Protein AF-A0A077KKF7-F1 (afdb_monomer_lite)

Foldseek 3Di:
DDPVVLQVLQQVLCVVVVANGNVRVVVCVVVVVDDPVRSVVSVVVSVVSVLVVLVVQLVVVVVVLVVVVVPPVDDDDDVVSVVVNCCSCPPPSSDDD

Secondary structure (DSSP, 8-state):
--HHHHHHHHHHHHHHTT-SSHHHHHHHHHTTSS-HHHHHHHHHHHHHHHHHHHHHHHHHHHHHHHHHTTSTTSPP--HHHHHHHHHHHS-GGGS--

Structure (mmCIF, N/CA/C/O backbone):
data_AF-A0A077KKF7-F1
#
_entry.id   AF-A0A077KKF7-F1
#
loop_
_atom_site.group_PDB
_atom_site.id
_atom_site.type_symbol
_atom_site.label_atom_id
_atom_site.label_alt_id
_atom_site.label_comp_id
_atom_site.label_asym_id
_atom_site.label_entity_id
_atom_site.label_seq_id
_atom_site.pdbx_PDB_ins_code
_atom_site.Cartn_x
_atom_site.Cartn_y
_atom_site.Cartn_z
_atom_site.occupancy
_atom_site.B_iso_or_equiv
_atom_site.auth_seq_id
_atom_site.auth_comp_id
_atom_site.auth_asym_id
_atom_site.auth_atom_id
_atom_site.pdbx_PDB_model_num
ATOM 1 N N . MET A 1 1 ? 7.426 -7.201 -7.257 1.00 82.69 1 MET A N 1
ATOM 2 C CA . MET A 1 1 ? 7.333 -7.011 -5.803 1.00 82.69 1 MET A CA 1
ATOM 3 C C . MET A 1 1 ? 6.610 -8.198 -5.196 1.00 82.69 1 MET A C 1
ATOM 5 O O . MET A 1 1 ? 5.526 -8.541 -5.661 1.00 82.69 1 MET A O 1
ATOM 9 N N . SER A 1 2 ? 7.208 -8.833 -4.188 1.00 88.69 2 SER A N 1
ATOM 10 C CA . SER A 1 2 ? 6.601 -9.988 -3.512 1.00 88.69 2 SER A CA 1
ATOM 11 C C . SER A 1 2 ? 5.500 -9.565 -2.529 1.00 88.69 2 SER A C 1
ATOM 13 O O . SER A 1 2 ? 5.492 -8.428 -2.058 1.00 88.69 2 SER A O 1
ATOM 15 N N . HIS A 1 3 ? 4.594 -10.482 -2.168 1.00 89.38 3 HIS A N 1
ATOM 16 C CA . HIS A 1 3 ? 3.578 -10.220 -1.136 1.00 89.38 3 HIS A CA 1
ATOM 17 C C . HIS A 1 3 ? 4.187 -9.861 0.225 1.00 89.38 3 HIS A C 1
ATOM 19 O O . HIS A 1 3 ? 3.662 -8.993 0.910 1.00 89.38 3 HIS A O 1
ATOM 25 N N . GLN A 1 4 ? 5.318 -10.468 0.594 1.00 94.12 4 GLN A N 1
ATOM 26 C CA . GLN A 1 4 ? 6.022 -10.153 1.842 1.00 94.12 4 GLN A CA 1
ATOM 27 C C . GLN A 1 4 ? 6.533 -8.708 1.859 1.00 94.12 4 GLN A C 1
ATOM 29 O O . GLN A 1 4 ? 6.512 -8.042 2.888 1.00 94.12 4 GLN A O 1
ATOM 34 N N . GLU A 1 5 ? 6.973 -8.207 0.708 1.00 93.75 5 GLU A N 1
ATOM 35 C CA . GLU A 1 5 ? 7.443 -6.830 0.576 1.00 93.75 5 GLU A CA 1
ATOM 36 C C . GLU A 1 5 ? 6.292 -5.827 0.661 1.00 93.75 5 GLU A C 1
ATOM 38 O O . GLU A 1 5 ? 6.432 -4.800 1.321 1.00 93.75 5 GLU A O 1
ATOM 43 N N . LYS A 1 6 ? 5.142 -6.164 0.059 1.00 93.94 6 LYS A N 1
ATOM 44 C CA . LYS A 1 6 ? 3.897 -5.395 0.192 1.00 93.94 6 LYS A CA 1
ATOM 45 C C . LYS A 1 6 ? 3.440 -5.338 1.653 1.00 93.94 6 LYS A C 1
ATOM 47 O O . LYS A 1 6 ? 3.177 -4.251 2.153 1.00 93.94 6 LYS A O 1
ATOM 52 N N . GLN A 1 7 ? 3.435 -6.481 2.347 1.00 96.25 7 GLN A N 1
ATOM 53 C CA . GLN A 1 7 ? 3.103 -6.551 3.773 1.00 96.25 7 GLN A CA 1
ATOM 54 C C . GLN A 1 7 ? 4.038 -5.672 4.605 1.00 96.25 7 GLN A C 1
ATOM 56 O O . GLN A 1 7 ? 3.574 -4.896 5.426 1.00 96.25 7 GLN A O 1
ATOM 61 N N . ARG A 1 8 ? 5.351 -5.715 4.341 1.00 97.69 8 ARG A N 1
ATOM 62 C CA . ARG A 1 8 ? 6.311 -4.852 5.039 1.00 97.69 8 ARG A CA 1
ATOM 63 C C . ARG A 1 8 ? 6.005 -3.365 4.830 1.00 97.69 8 ARG A C 1
ATOM 65 O O . ARG A 1 8 ? 6.123 -2.601 5.777 1.00 97.69 8 ARG A O 1
ATOM 72 N N . ILE A 1 9 ? 5.635 -2.943 3.617 1.00 97.62 9 ILE A N 1
ATOM 73 C CA . ILE A 1 9 ? 5.245 -1.545 3.351 1.00 97.62 9 ILE A CA 1
ATOM 74 C C . ILE A 1 9 ? 4.003 -1.174 4.170 1.00 97.62 9 ILE A C 1
ATOM 76 O O . ILE A 1 9 ? 3.984 -0.118 4.794 1.00 97.62 9 ILE A O 1
ATO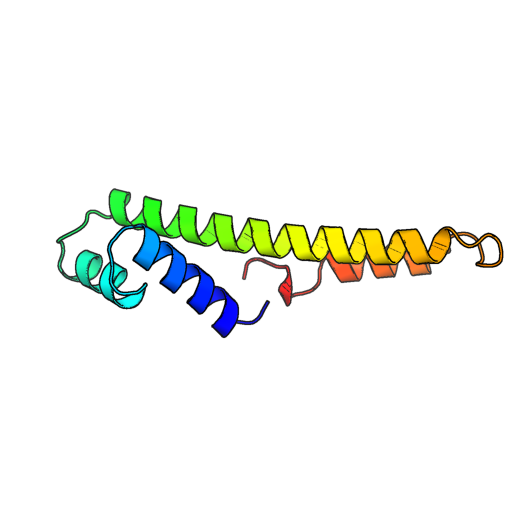M 80 N N . PHE A 1 10 ? 3.009 -2.061 4.217 1.00 97.88 10 PHE A N 1
ATOM 81 C CA . PHE A 1 10 ? 1.802 -1.883 5.023 1.00 97.88 10 PHE A CA 1
ATOM 82 C C . PHE A 1 10 ? 2.118 -1.785 6.523 1.00 97.88 10 PHE A C 1
ATOM 84 O O . PHE A 1 10 ? 1.649 -0.862 7.188 1.00 97.88 10 PHE A O 1
ATOM 91 N N . ASP A 1 11 ? 2.961 -2.676 7.048 1.00 98.25 11 ASP A N 1
ATOM 92 C CA . ASP A 1 11 ? 3.357 -2.686 8.458 1.00 98.25 11 ASP A CA 1
ATOM 93 C C . ASP A 1 11 ? 4.140 -1.426 8.844 1.00 98.25 11 ASP A C 1
ATOM 95 O O . ASP A 1 11 ? 3.883 -0.829 9.887 1.00 98.25 11 ASP A O 1
ATOM 99 N N . GLU A 1 12 ? 5.094 -0.997 8.012 1.00 98.31 12 GLU A N 1
ATOM 100 C CA . GLU A 1 12 ? 5.865 0.226 8.258 1.00 98.31 12 GLU A CA 1
ATOM 101 C C . GLU A 1 12 ? 4.994 1.481 8.145 1.00 98.31 12 GLU A C 1
ATOM 103 O O . GLU A 1 12 ? 5.133 2.406 8.950 1.00 98.31 12 GLU A O 1
ATOM 108 N N . TYR A 1 13 ? 4.045 1.501 7.206 1.00 98.31 13 TYR A N 1
ATOM 109 C CA . TYR A 1 13 ? 3.063 2.573 7.127 1.00 98.31 13 TYR A CA 1
ATOM 110 C C . TYR A 1 13 ? 2.202 2.624 8.394 1.00 98.31 13 TYR A C 1
ATOM 112 O O . TYR A 1 13 ? 2.120 3.679 9.020 1.00 98.31 13 TYR A O 1
ATOM 120 N N . ALA A 1 14 ? 1.642 1.500 8.842 1.00 97.94 14 ALA A N 1
ATOM 121 C CA . ALA A 1 14 ? 0.845 1.442 10.066 1.00 97.94 14 ALA A CA 1
ATOM 122 C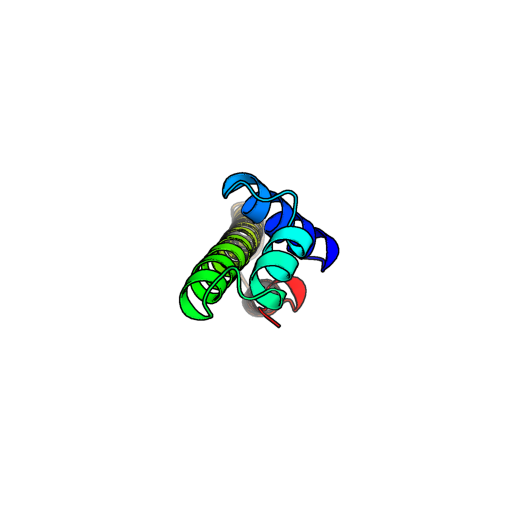 C . ALA A 1 14 ? 1.642 1.925 11.295 1.00 97.94 14 ALA A C 1
ATOM 124 O O . ALA A 1 14 ? 1.159 2.762 12.060 1.00 97.94 14 ALA A O 1
ATOM 125 N N . LYS A 1 15 ? 2.910 1.512 11.429 1.00 98.25 15 LYS A N 1
ATOM 126 C CA . LYS A 1 15 ? 3.816 2.024 12.474 1.00 98.25 15 LYS A CA 1
ATOM 127 C C . LYS A 1 15 ? 4.000 3.534 12.418 1.00 98.25 15 LYS A C 1
ATOM 129 O O . LYS A 1 15 ? 3.991 4.189 13.458 1.00 98.25 15 LYS A O 1
ATOM 134 N N . SER A 1 16 ? 4.135 4.099 11.218 1.00 98.00 16 SER A N 1
ATOM 135 C CA . SER A 1 16 ? 4.260 5.552 11.033 1.00 98.00 16 SER A CA 1
ATOM 136 C C . SER A 1 16 ? 3.020 6.326 11.495 1.00 98.00 16 SER A C 1
ATOM 138 O O . SER A 1 16 ? 3.134 7.493 11.862 1.00 98.00 16 SER A O 1
ATOM 140 N N . GLN A 1 17 ? 1.857 5.668 11.516 1.00 97.31 17 GLN A N 1
ATOM 141 C CA . GLN A 1 17 ? 0.585 6.226 11.979 1.00 97.31 17 GLN A CA 1
ATOM 142 C C . GLN A 1 17 ? 0.306 5.934 13.467 1.00 97.31 17 GLN A C 1
ATOM 144 O O . GLN A 1 17 ? -0.736 6.324 13.985 1.00 97.31 17 GLN A O 1
ATOM 149 N N . GLY A 1 18 ? 1.238 5.286 14.177 1.00 96.44 18 GLY A N 1
ATOM 150 C CA . GLY A 1 18 ? 1.126 5.009 15.613 1.00 96.44 18 GLY A CA 1
ATOM 151 C C . GLY A 1 18 ? 0.525 3.648 15.973 1.00 96.44 18 GLY A C 1
ATOM 152 O O . GLY A 1 18 ? 0.328 3.381 17.158 1.00 96.44 18 GLY A O 1
ATOM 153 N N . PHE A 1 19 ? 0.267 2.783 14.991 1.00 97.12 19 PHE A N 1
ATOM 154 C CA . PHE A 1 19 ? -0.140 1.394 15.220 1.00 97.12 19 PHE A CA 1
ATOM 155 C C . PHE A 1 19 ? 1.082 0.494 15.429 1.00 97.12 19 PHE A C 1
ATOM 157 O O . PHE A 1 19 ? 2.219 0.870 15.141 1.00 97.12 19 PHE A O 1
ATOM 164 N N . LYS A 1 20 ? 0.874 -0.724 15.926 1.00 97.62 20 LYS A N 1
ATOM 165 C CA . LYS A 1 20 ? 1.969 -1.700 16.053 1.00 97.62 20 LYS A CA 1
ATOM 166 C C . LYS A 1 20 ? 2.431 -2.244 14.691 1.00 97.62 20 LYS A C 1
ATOM 168 O O . LYS A 1 20 ? 3.632 -2.400 14.461 1.00 97.62 20 LYS A O 1
ATOM 173 N N . ASP A 1 21 ? 1.473 -2.571 13.834 1.00 98.25 21 ASP A N 1
ATOM 174 C CA . ASP A 1 21 ? 1.611 -3.156 12.498 1.00 98.25 21 ASP A CA 1
ATOM 175 C C . ASP A 1 21 ? 0.255 -3.048 11.769 1.00 98.25 21 ASP A C 1
ATOM 177 O O . ASP A 1 21 ? -0.692 -2.450 12.293 1.00 98.25 21 ASP A O 1
ATOM 181 N N . TRP A 1 22 ? 0.159 -3.569 10.542 1.00 98.00 22 TRP A N 1
ATOM 182 C CA . TRP A 1 22 ? -1.087 -3.491 9.780 1.00 98.00 22 TRP A CA 1
ATOM 183 C C . TRP A 1 22 ? -2.223 -4.308 10.415 1.00 98.00 22 TRP A C 1
ATOM 185 O O . TRP A 1 22 ? -3.380 -3.886 10.379 1.00 98.00 22 TRP A O 1
ATOM 195 N N . ASP A 1 23 ? -1.900 -5.440 11.042 1.00 97.44 23 ASP A N 1
ATOM 196 C CA . ASP A 1 23 ? -2.881 -6.291 11.720 1.00 97.44 23 ASP A CA 1
ATOM 197 C C . ASP A 1 23 ? -3.507 -5.568 12.928 1.00 97.44 23 ASP A C 1
ATOM 199 O O . ASP A 1 23 ? -4.712 -5.675 13.158 1.00 97.44 23 ASP A O 1
ATOM 203 N N . ASP A 1 24 ? -2.723 -4.783 13.676 1.00 97.06 24 ASP A N 1
ATOM 204 C CA . ASP A 1 24 ? -3.218 -3.919 14.759 1.00 97.06 24 ASP A CA 1
ATOM 205 C C . ASP A 1 24 ? -4.173 -2.830 14.243 1.00 97.06 24 ASP A C 1
ATOM 207 O O . ASP A 1 24 ? -5.240 -2.605 14.819 1.00 97.06 24 ASP A O 1
ATOM 211 N N . LEU A 1 25 ? -3.846 -2.209 13.106 1.00 96.94 25 LEU A N 1
ATOM 212 C CA . LEU A 1 25 ? -4.727 -1.247 12.439 1.00 96.94 25 LEU A CA 1
ATOM 213 C C . LEU A 1 25 ? -6.055 -1.908 12.025 1.00 96.94 25 LEU A C 1
ATOM 215 O O . LEU A 1 25 ? -7.133 -1.390 12.330 1.00 96.94 25 LEU A O 1
ATOM 219 N N . GLN A 1 26 ? -5.999 -3.087 11.397 1.00 96.69 26 GLN A N 1
ATOM 220 C CA . GLN A 1 26 ? -7.190 -3.865 11.032 1.00 96.69 26 GLN A CA 1
ATOM 221 C C . GLN A 1 26 ? -8.008 -4.287 12.255 1.00 96.69 26 GLN A C 1
ATOM 223 O O . GLN A 1 26 ? -9.238 -4.289 12.206 1.00 96.69 26 GLN A O 1
ATOM 228 N N . PHE A 1 27 ? -7.353 -4.628 13.364 1.00 96.56 27 PHE A N 1
ATOM 229 C CA . PHE A 1 27 ? -8.032 -4.970 14.608 1.00 96.56 27 PHE A CA 1
ATOM 230 C C . PHE A 1 27 ? -8.835 -3.785 15.161 1.00 96.56 27 PHE A C 1
ATOM 232 O O . PHE A 1 27 ? -9.986 -3.969 15.569 1.00 96.56 27 PHE A O 1
ATOM 239 N N . GLN A 1 28 ? -8.285 -2.567 15.132 1.00 94.62 28 GLN A N 1
ATOM 240 C CA . GLN A 1 28 ? -9.018 -1.363 15.547 1.00 94.62 28 GLN A CA 1
ATOM 241 C C . GLN A 1 28 ? -10.247 -1.102 14.667 1.00 94.62 28 GLN A C 1
ATOM 243 O O . GLN A 1 28 ? -11.321 -0.791 15.182 1.00 94.62 28 GLN A O 1
ATOM 248 N N . TYR A 1 29 ? -10.129 -1.323 13.357 1.00 95.06 29 TYR A N 1
ATOM 249 C CA . TYR A 1 29 ? -11.267 -1.268 12.443 1.00 95.06 29 TYR A CA 1
ATOM 250 C C . TYR A 1 29 ? -12.340 -2.321 12.769 1.00 95.06 29 TYR A C 1
ATOM 252 O O . TYR A 1 29 ? -13.499 -1.985 13.012 1.00 95.06 29 TYR A O 1
ATOM 260 N N . CYS A 1 30 ? -11.955 -3.595 12.887 1.00 94.69 30 CYS A N 1
ATOM 261 C CA . CYS A 1 30 ? -12.876 -4.696 13.191 1.00 94.69 30 CYS A CA 1
ATOM 262 C C . CYS A 1 30 ? -13.579 -4.558 14.551 1.00 94.69 30 CYS A C 1
ATOM 264 O O . CYS A 1 30 ? -14.662 -5.108 14.751 1.00 94.69 30 CYS A O 1
ATOM 266 N N . THR A 1 31 ? -12.970 -3.838 15.495 1.00 95.31 31 THR A N 1
ATOM 267 C CA . THR A 1 31 ? -13.542 -3.559 16.820 1.00 95.31 31 THR A CA 1
ATOM 268 C C . THR A 1 31 ? -14.364 -2.268 16.871 1.00 95.31 31 THR A C 1
ATOM 270 O O . THR A 1 31 ? -14.789 -1.867 17.953 1.00 95.31 31 THR A O 1
ATOM 273 N N . LEU A 1 32 ? -14.646 -1.655 15.711 1.00 87.88 32 LEU A N 1
ATOM 274 C CA . LEU A 1 32 ? -15.418 -0.414 15.557 1.00 87.88 32 LEU A CA 1
ATOM 275 C C . LEU A 1 32 ? -14.800 0.786 16.297 1.00 87.88 32 LEU A C 1
ATOM 277 O O . LEU A 1 32 ? -15.504 1.729 16.657 1.00 87.88 32 LEU A O 1
ATOM 281 N N . LEU A 1 33 ? -13.482 0.756 16.519 1.00 90.25 33 LEU A N 1
ATOM 282 C CA . LEU A 1 33 ? -12.712 1.892 17.041 1.00 90.25 33 LEU A CA 1
ATOM 283 C C . LEU A 1 33 ? -12.307 2.874 15.932 1.00 90.25 33 LEU A C 1
ATOM 285 O O . LEU A 1 33 ? -11.742 3.924 16.222 1.00 90.25 33 LEU A O 1
ATOM 289 N N . MET A 1 34 ? -12.592 2.521 14.680 1.00 94.19 34 MET A N 1
ATOM 290 C CA . MET A 1 34 ? -12.293 3.286 13.480 1.00 94.19 34 MET A CA 1
ATOM 291 C C . MET A 1 34 ? -13.476 3.168 12.518 1.00 94.19 34 MET A C 1
ATOM 293 O O . MET A 1 34 ? -14.070 2.097 12.378 1.00 94.19 34 MET A O 1
ATOM 297 N N . THR A 1 35 ? -13.828 4.270 11.869 1.00 95.94 35 THR A N 1
ATOM 298 C CA . THR A 1 35 ? -14.857 4.298 10.824 1.00 95.94 35 THR A CA 1
ATOM 299 C C . THR A 1 35 ? -14.340 3.715 9.507 1.00 95.94 35 THR A C 1
ATOM 301 O O . THR A 1 35 ? -13.132 3.645 9.277 1.00 95.94 35 THR A O 1
ATOM 304 N N . ASP A 1 36 ? -15.254 3.337 8.607 1.00 96.56 36 ASP A N 1
ATOM 305 C CA . ASP A 1 36 ? -14.891 2.901 7.250 1.00 96.56 36 ASP A CA 1
ATOM 306 C C . ASP A 1 36 ? -14.060 3.968 6.519 1.00 96.56 36 ASP A C 1
ATOM 308 O O . ASP A 1 36 ? -13.077 3.643 5.857 1.00 96.56 36 ASP A O 1
ATOM 312 N N . ASP A 1 37 ? -14.420 5.247 6.666 1.00 97.31 37 ASP A N 1
ATOM 313 C CA . ASP A 1 37 ? -13.715 6.358 6.020 1.00 97.31 37 ASP A CA 1
ATOM 314 C C . ASP A 1 37 ? -12.277 6.493 6.536 1.00 97.31 37 ASP A C 1
ATOM 316 O O . ASP A 1 37 ? -11.345 6.626 5.742 1.00 97.31 37 ASP A O 1
ATOM 320 N N . GLU A 1 38 ? -12.071 6.400 7.851 1.00 95.69 38 GLU A N 1
ATOM 321 C CA . GLU A 1 38 ? -10.732 6.426 8.451 1.00 95.69 38 GLU A CA 1
ATOM 322 C C . GLU A 1 38 ? -9.889 5.226 8.006 1.00 95.69 38 GLU A C 1
ATOM 324 O O . GLU A 1 38 ? -8.729 5.397 7.627 1.00 95.69 38 GLU A O 1
ATOM 329 N N . PHE A 1 39 ? -10.468 4.023 7.977 1.00 97.00 39 PHE A N 1
ATOM 330 C CA . PHE A 1 39 ? -9.765 2.829 7.510 1.00 97.00 39 PHE A CA 1
ATOM 331 C C . PHE A 1 39 ? -9.374 2.936 6.031 1.00 97.00 39 PHE A C 1
ATOM 333 O O . PHE A 1 39 ? -8.239 2.631 5.656 1.00 97.00 39 PHE A O 1
ATOM 340 N N . ASN A 1 40 ? -10.288 3.427 5.191 1.00 97.31 40 ASN A N 1
ATOM 341 C CA . ASN A 1 40 ? -10.040 3.625 3.767 1.00 97.31 40 ASN A CA 1
ATOM 342 C C . ASN A 1 40 ? -8.905 4.624 3.513 1.00 97.31 40 ASN A C 1
ATOM 344 O O . ASN A 1 40 ? -8.104 4.397 2.607 1.00 97.31 40 ASN A O 1
ATOM 348 N N . LEU A 1 41 ? -8.778 5.683 4.322 1.00 97.69 41 LEU A N 1
ATOM 349 C CA . LEU A 1 41 ? -7.656 6.623 4.213 1.00 97.69 41 LEU A CA 1
ATOM 350 C C . LEU A 1 41 ? -6.308 5.927 4.431 1.00 97.69 41 LEU A C 1
ATOM 352 O O . LEU A 1 41 ? -5.394 6.108 3.624 1.00 97.69 41 LEU A O 1
ATOM 356 N N . TYR A 1 42 ? -6.193 5.095 5.469 1.00 97.38 42 TYR A N 1
ATOM 357 C CA . TYR A 1 42 ? -4.968 4.337 5.727 1.00 97.38 42 TYR A CA 1
ATOM 358 C C . TYR A 1 42 ? -4.674 3.322 4.620 1.00 97.38 42 TYR A C 1
ATOM 360 O O . TYR A 1 42 ? -3.537 3.198 4.168 1.00 97.38 42 TYR A O 1
ATOM 368 N N . MET A 1 43 ? -5.702 2.616 4.151 1.00 97.25 43 MET A N 1
ATOM 369 C CA . MET A 1 43 ? -5.576 1.634 3.076 1.00 97.25 43 MET A CA 1
ATOM 370 C C . MET A 1 43 ? -5.120 2.268 1.762 1.00 97.25 43 MET A C 1
ATOM 372 O O . MET A 1 43 ? -4.214 1.739 1.120 1.00 97.25 43 MET A O 1
ATOM 376 N N . PHE A 1 44 ? -5.698 3.402 1.364 1.00 96.75 44 PHE A N 1
ATOM 377 C CA . PHE A 1 44 ? -5.296 4.079 0.133 1.00 96.75 44 PHE A CA 1
ATOM 378 C C . PHE A 1 44 ? -3.878 4.635 0.227 1.00 96.75 44 PHE A C 1
ATOM 380 O O . PHE A 1 44 ? -3.084 4.387 -0.673 1.00 96.75 44 PHE A O 1
ATOM 387 N N . ALA A 1 45 ? -3.512 5.263 1.344 1.00 96.75 45 ALA A N 1
ATOM 388 C CA . ALA A 1 45 ? -2.152 5.753 1.544 1.00 96.75 45 ALA A CA 1
ATOM 389 C C . ALA A 1 45 ? -1.103 4.622 1.534 1.00 96.75 45 ALA A C 1
ATOM 391 O O . ALA A 1 45 ? -0.045 4.763 0.922 1.00 96.75 45 ALA A O 1
ATOM 392 N N . ALA A 1 46 ? -1.394 3.470 2.148 1.00 96.69 46 ALA A N 1
ATOM 393 C CA . ALA A 1 46 ? -0.509 2.305 2.085 1.00 96.69 46 ALA A CA 1
ATOM 394 C C . ALA A 1 46 ? -0.384 1.747 0.651 1.00 96.69 46 ALA A C 1
ATOM 396 O O . ALA A 1 46 ? 0.706 1.363 0.216 1.00 96.69 46 ALA A O 1
ATOM 397 N N . CYS A 1 47 ? -1.484 1.732 -0.108 1.00 95.50 47 CYS A N 1
ATOM 398 C CA . CYS A 1 47 ? -1.487 1.356 -1.522 1.00 95.50 47 CYS A CA 1
ATOM 399 C C . CYS A 1 47 ? -0.682 2.331 -2.391 1.00 95.50 47 CYS A C 1
ATOM 401 O O . CYS A 1 47 ? 0.029 1.880 -3.290 1.00 95.50 47 CYS A O 1
ATOM 403 N N . ASP A 1 48 ? -0.756 3.634 -2.130 1.00 94.88 48 ASP A N 1
ATOM 404 C CA . ASP A 1 48 ? 0.016 4.644 -2.858 1.00 94.88 48 ASP A CA 1
ATOM 405 C C . ASP A 1 48 ? 1.522 4.432 -2.657 1.00 94.88 48 ASP A C 1
ATOM 407 O O . ASP A 1 48 ? 2.276 4.444 -3.626 1.00 94.88 48 ASP A O 1
ATOM 411 N N . LEU A 1 49 ? 1.961 4.085 -1.442 1.00 95.69 49 LEU A N 1
ATOM 412 C CA . LEU A 1 49 ? 3.364 3.737 -1.178 1.00 95.69 49 LEU A CA 1
ATOM 413 C C . LEU A 1 49 ? 3.832 2.499 -1.959 1.00 95.69 49 LEU A C 1
ATOM 415 O O . LEU A 1 49 ? 4.958 2.461 -2.460 1.00 95.69 49 LEU A O 1
ATOM 419 N N . ILE A 1 50 ? 2.975 1.481 -2.100 1.00 93.25 50 ILE A N 1
ATOM 420 C CA . ILE A 1 50 ? 3.275 0.328 -2.964 1.00 93.25 50 ILE A CA 1
ATOM 421 C C . ILE A 1 50 ? 3.430 0.784 -4.416 1.00 93.25 50 ILE A C 1
ATOM 423 O O . ILE A 1 50 ? 4.364 0.348 -5.094 1.00 93.25 50 ILE A O 1
ATOM 427 N N . GLN A 1 51 ? 2.530 1.644 -4.893 1.00 88.56 51 GLN A N 1
ATOM 428 C CA . GLN A 1 51 ? 2.567 2.145 -6.263 1.00 88.56 51 GLN A CA 1
ATOM 429 C C . GLN A 1 51 ? 3.832 2.962 -6.526 1.00 88.56 51 GLN A C 1
ATOM 431 O O . GLN A 1 51 ? 4.497 2.727 -7.533 1.00 88.56 51 GLN A O 1
ATOM 436 N N . GLU A 1 52 ? 4.210 3.861 -5.620 1.00 91.00 52 GLU A N 1
ATOM 437 C CA . GLU A 1 52 ? 5.438 4.652 -5.727 1.00 91.00 52 GLU A CA 1
ATOM 438 C C . GLU A 1 52 ? 6.680 3.760 -5.834 1.00 91.00 52 GLU A C 1
ATOM 440 O O . GLU A 1 52 ? 7.500 3.932 -6.739 1.00 91.00 52 GLU A O 1
ATOM 445 N N . GLU A 1 53 ? 6.795 2.751 -4.970 1.00 91.69 53 GLU A N 1
ATOM 446 C CA . GLU A 1 53 ? 7.925 1.821 -4.984 1.00 91.69 53 GLU A CA 1
ATOM 447 C C . GLU A 1 53 ? 7.935 0.948 -6.254 1.00 91.69 53 GLU A C 1
ATOM 449 O O . GLU A 1 53 ? 8.996 0.682 -6.827 1.00 91.69 53 GLU A O 1
ATOM 454 N N . GLN A 1 54 ? 6.767 0.527 -6.753 1.00 88.31 54 GLN A N 1
ATOM 455 C CA . GLN A 1 54 ? 6.669 -0.169 -8.041 1.00 88.31 54 GLN A CA 1
ATOM 456 C C . GLN A 1 54 ? 7.113 0.730 -9.203 1.00 88.31 54 GLN A C 1
ATOM 458 O O . GLN A 1 54 ? 7.919 0.299 -10.032 1.00 88.31 54 GLN A O 1
ATOM 463 N N . GLN A 1 55 ? 6.638 1.977 -9.254 1.00 85.62 55 GLN A N 1
ATOM 464 C CA . GLN A 1 55 ? 6.998 2.928 -10.308 1.00 85.62 55 GLN A CA 1
ATOM 465 C C . GLN A 1 55 ? 8.484 3.271 -10.284 1.00 85.62 55 GLN A C 1
ATOM 467 O O . GLN A 1 55 ? 9.118 3.328 -11.338 1.00 85.62 55 GLN A O 1
ATOM 472 N N . LYS A 1 56 ? 9.077 3.402 -9.095 1.00 89.38 56 LYS A N 1
ATOM 473 C CA . LYS A 1 56 ? 10.519 3.587 -8.941 1.00 89.38 56 LYS A CA 1
ATOM 474 C C . LYS A 1 56 ? 11.310 2.438 -9.574 1.00 89.38 56 LYS A C 1
ATOM 476 O O . LYS A 1 56 ? 12.208 2.689 -10.371 1.00 89.38 56 LYS A O 1
ATOM 481 N N . ARG A 1 57 ? 10.932 1.181 -9.312 1.00 88.19 57 ARG A N 1
ATOM 482 C CA . ARG A 1 57 ? 11.597 0.001 -9.907 1.00 88.19 57 ARG A CA 1
ATOM 483 C C . ARG A 1 57 ? 11.429 -0.072 -11.422 1.00 88.19 57 ARG A C 1
ATOM 485 O O . ARG A 1 57 ? 12.331 -0.541 -12.115 1.00 88.19 57 ARG A O 1
ATOM 492 N N . ILE A 1 58 ? 10.276 0.345 -11.947 1.00 84.50 58 ILE A N 1
ATOM 493 C CA . ILE A 1 58 ? 10.062 0.450 -13.396 1.00 84.50 58 ILE A CA 1
ATOM 494 C C . ILE A 1 58 ? 11.009 1.503 -13.977 1.00 84.50 58 ILE A C 1
ATOM 496 O O . ILE A 1 58 ? 11.718 1.210 -14.937 1.00 84.50 58 ILE A O 1
ATOM 500 N N . ALA A 1 59 ? 11.062 2.692 -13.375 1.00 84.50 59 ALA A N 1
ATOM 501 C CA . ALA A 1 59 ? 11.921 3.782 -13.823 1.00 84.50 59 ALA A CA 1
ATOM 502 C C . ALA A 1 59 ? 13.410 3.399 -13.792 1.00 84.50 59 ALA A C 1
ATOM 504 O O . ALA A 1 59 ? 14.118 3.646 -14.765 1.00 84.50 59 ALA A O 1
ATOM 505 N N . GLU A 1 60 ? 13.870 2.734 -12.729 1.00 86.06 60 GLU A N 1
ATOM 506 C CA . GLU A 1 60 ? 15.239 2.213 -12.616 1.00 86.06 60 GLU A CA 1
ATOM 507 C C . GLU A 1 60 ? 15.549 1.202 -13.728 1.00 86.06 60 GLU A C 1
ATOM 509 O O . GLU A 1 60 ? 16.538 1.356 -14.440 1.00 86.06 60 GLU A O 1
ATOM 514 N N . LYS A 1 61 ? 14.662 0.227 -13.971 1.00 84.12 61 LYS A N 1
ATOM 515 C CA . LYS A 1 61 ? 14.840 -0.758 -15.053 1.00 84.12 61 LYS A CA 1
ATOM 516 C C . LYS A 1 61 ? 14.882 -0.115 -16.437 1.00 84.12 61 LYS A C 1
ATOM 518 O O . LYS A 1 61 ? 15.659 -0.551 -17.284 1.00 84.12 61 LYS A O 1
ATOM 523 N N . ILE A 1 62 ? 14.050 0.898 -16.678 1.00 82.25 62 ILE A N 1
ATOM 524 C CA . ILE A 1 62 ? 14.061 1.655 -17.936 1.00 82.25 62 ILE A CA 1
ATOM 525 C C . ILE A 1 62 ? 15.362 2.455 -18.062 1.00 82.25 62 ILE A C 1
ATOM 527 O O . ILE A 1 62 ? 15.957 2.475 -19.137 1.00 82.25 62 ILE A O 1
ATOM 531 N N . SER A 1 63 ? 15.835 3.083 -16.985 1.00 82.81 63 SER A N 1
ATOM 532 C CA . SER A 1 63 ? 17.103 3.820 -16.985 1.00 82.81 63 SER A CA 1
ATOM 533 C C . SER A 1 63 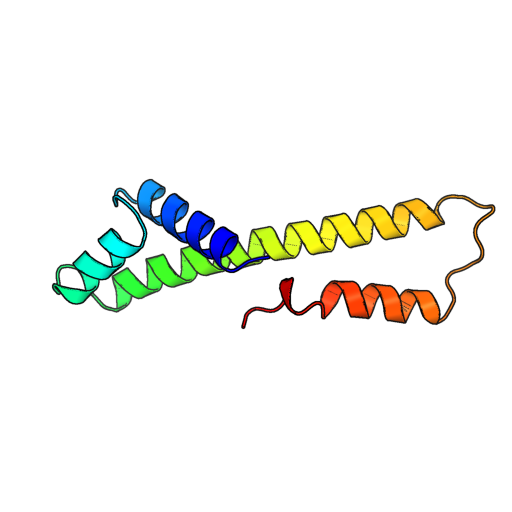? 18.286 2.900 -17.295 1.00 82.81 63 SER A C 1
ATOM 535 O O . SER A 1 63 ? 19.041 3.177 -18.228 1.00 82.81 63 SER A O 1
ATOM 537 N N . ASP A 1 64 ? 18.392 1.767 -16.594 1.00 80.88 64 ASP A N 1
ATOM 538 C CA . ASP A 1 64 ? 19.412 0.736 -16.827 1.00 80.88 64 ASP A CA 1
ATOM 539 C C . ASP A 1 64 ? 19.377 0.216 -18.266 1.00 80.88 64 ASP A C 1
ATOM 541 O O . ASP A 1 64 ? 20.417 -0.049 -18.875 1.00 80.88 64 ASP A O 1
ATOM 545 N N . TYR A 1 65 ? 18.171 0.054 -18.816 1.00 75.25 65 TYR A N 1
ATOM 546 C CA . TYR A 1 65 ? 17.976 -0.325 -20.205 1.00 75.25 65 TYR A CA 1
ATOM 547 C C . TYR A 1 65 ? 18.560 0.739 -21.136 1.00 75.25 65 TYR A C 1
ATOM 549 O O . TYR A 1 65 ? 19.461 0.432 -21.908 1.00 75.25 65 TYR A O 1
ATOM 557 N N . VAL A 1 66 ? 18.121 1.996 -21.020 1.00 76.19 66 VAL A N 1
ATOM 558 C CA . VAL A 1 66 ? 18.568 3.112 -21.871 1.00 76.19 66 VAL A CA 1
ATOM 559 C C . VAL A 1 66 ? 20.085 3.315 -21.806 1.00 76.19 66 VAL A C 1
ATOM 561 O O . VAL A 1 66 ? 20.707 3.582 -22.835 1.00 76.19 66 VAL A O 1
ATOM 564 N N . GLU A 1 67 ? 20.713 3.167 -20.638 1.00 78.38 67 GLU A N 1
ATOM 565 C CA . GLU A 1 67 ? 22.171 3.285 -20.511 1.00 78.38 67 GLU A CA 1
ATOM 566 C C . GLU A 1 67 ? 22.940 2.243 -21.329 1.00 78.38 67 GLU A C 1
ATOM 568 O O . GLU A 1 67 ? 23.970 2.580 -21.918 1.00 78.38 67 GLU A O 1
ATOM 573 N N . ARG A 1 68 ? 22.424 1.016 -21.469 1.00 71.94 68 ARG A N 1
ATOM 574 C CA . ARG A 1 68 ? 23.058 -0.029 -22.296 1.00 71.94 68 ARG A CA 1
ATOM 575 C C . ARG A 1 68 ? 23.096 0.325 -23.788 1.00 71.94 68 ARG A C 1
ATOM 577 O O . ARG A 1 68 ? 23.995 -0.139 -24.487 1.00 71.94 68 ARG A O 1
ATOM 584 N N . PHE A 1 69 ? 22.194 1.183 -24.269 1.00 68.19 69 PHE A N 1
ATOM 585 C CA . PHE A 1 69 ? 22.136 1.634 -25.671 1.00 68.19 69 PHE A CA 1
ATOM 586 C C . PHE A 1 69 ? 22.881 2.947 -25.934 1.00 68.19 69 PHE A C 1
ATOM 588 O O . PHE A 1 69 ? 22.977 3.380 -27.078 1.00 68.19 69 PHE A O 1
ATOM 595 N N . LYS A 1 70 ? 23.455 3.584 -24.904 1.00 66.31 70 LYS A N 1
ATOM 596 C CA . LYS A 1 70 ? 24.323 4.762 -25.089 1.00 66.31 70 LYS A CA 1
ATOM 597 C C . LYS A 1 70 ? 25.719 4.407 -25.615 1.00 66.31 70 LYS A C 1
ATOM 599 O O . LYS A 1 70 ? 26.483 5.314 -25.934 1.00 66.31 70 LYS A O 1
ATOM 604 N N . ASN A 1 71 ? 26.069 3.121 -25.696 1.00 63.91 71 ASN A N 1
ATOM 605 C CA . ASN A 1 71 ? 27.326 2.677 -26.288 1.00 63.91 71 ASN A CA 1
ATOM 606 C C . ASN A 1 71 ? 27.187 2.641 -27.827 1.00 63.91 71 ASN A C 1
ATOM 608 O O . ASN A 1 71 ? 26.385 1.849 -28.318 1.00 63.91 71 ASN A O 1
ATOM 612 N N . PRO A 1 72 ? 27.922 3.469 -28.595 1.00 58.47 72 PRO A N 1
ATOM 613 C CA . PRO A 1 72 ? 27.740 3.605 -30.047 1.00 58.47 72 PRO A CA 1
ATOM 614 C C . PRO A 1 72 ? 28.055 2.337 -30.861 1.00 58.47 72 PRO A C 1
ATOM 616 O O . PRO A 1 72 ? 27.695 2.278 -32.035 1.00 58.47 72 PRO A O 1
ATOM 619 N N . ASP A 1 73 ? 28.681 1.326 -30.250 1.00 66.94 73 ASP A N 1
ATOM 620 C CA . ASP A 1 73 ? 28.911 0.007 -30.858 1.00 66.94 73 ASP A CA 1
ATOM 621 C C . ASP A 1 73 ? 27.683 -0.926 -30.782 1.00 66.94 73 ASP A C 1
ATOM 623 O O . ASP A 1 73 ? 27.650 -1.962 -31.449 1.00 66.94 73 ASP A O 1
ATOM 627 N N . ASN A 1 74 ? 26.658 -0.577 -29.993 1.00 63.03 74 ASN A N 1
ATOM 628 C CA . ASN A 1 74 ? 25.415 -1.339 -29.903 1.00 63.03 74 ASN A CA 1
ATOM 629 C C . ASN A 1 74 ? 24.438 -0.880 -30.998 1.00 63.03 74 ASN A C 1
ATOM 631 O O . ASN A 1 74 ? 24.199 0.312 -31.183 1.00 63.03 74 ASN A O 1
ATOM 635 N N . HIS A 1 75 ? 23.901 -1.844 -31.751 1.00 56.16 75 HIS A N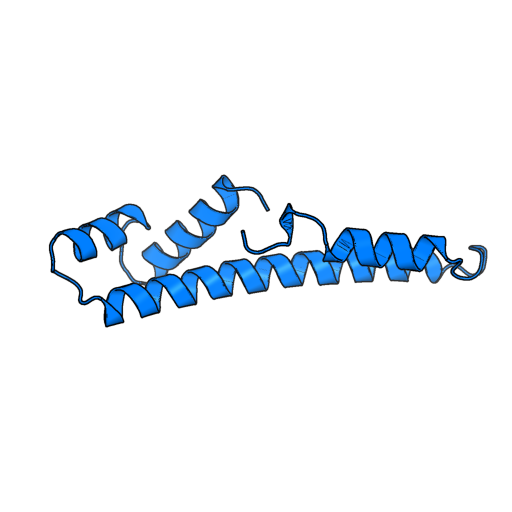 1
ATOM 636 C CA . HIS A 1 75 ? 22.966 -1.618 -32.855 1.00 56.16 75 HIS A CA 1
ATOM 637 C C . HIS A 1 75 ? 21.770 -0.719 -32.473 1.00 56.16 75 HIS A C 1
ATOM 639 O O . HIS A 1 75 ? 21.365 -0.696 -31.309 1.00 56.16 75 HIS A O 1
ATOM 645 N N . PRO A 1 76 ? 21.188 0.009 -33.451 1.00 56.69 76 PRO A N 1
ATOM 646 C CA . PRO A 1 76 ? 19.991 0.811 -33.223 1.00 56.69 76 PRO A CA 1
ATOM 647 C C . PRO A 1 76 ? 18.847 -0.056 -32.673 1.00 56.69 76 PRO A C 1
ATOM 649 O O . PRO A 1 76 ? 18.785 -1.242 -33.005 1.00 56.69 76 PRO A O 1
ATOM 652 N N . PRO A 1 77 ? 17.939 0.528 -31.873 1.00 56.75 77 PRO A N 1
ATOM 653 C CA . PRO A 1 77 ? 16.846 -0.212 -31.257 1.00 56.75 77 PRO A CA 1
ATOM 654 C C . PRO A 1 77 ? 15.954 -0.875 -32.321 1.00 56.75 77 PRO A C 1
ATOM 656 O O . PRO A 1 77 ? 15.330 -0.189 -33.134 1.00 56.75 77 PRO A O 1
ATOM 659 N N . ASP A 1 78 ? 15.924 -2.210 -32.332 1.00 64.25 78 ASP A N 1
ATOM 660 C CA . ASP A 1 78 ? 15.052 -3.061 -33.161 1.00 64.25 78 ASP A CA 1
ATOM 661 C C . ASP A 1 78 ? 13.672 -3.223 -32.475 1.00 64.25 78 ASP A C 1
ATOM 663 O O . ASP A 1 78 ? 13.488 -2.870 -31.314 1.00 64.25 78 ASP A O 1
ATOM 667 N N . LEU A 1 79 ? 12.669 -3.769 -33.165 1.00 56.62 79 LEU A N 1
ATOM 668 C CA . LEU A 1 79 ? 11.367 -4.210 -32.644 1.00 56.62 79 LEU A CA 1
ATOM 669 C C . LEU A 1 79 ? 11.467 -5.032 -31.343 1.00 56.62 79 LEU A C 1
ATOM 671 O O . LEU A 1 79 ? 10.535 -5.014 -30.539 1.00 56.62 79 LEU A O 1
ATOM 675 N N . THR A 1 80 ? 12.591 -5.713 -31.099 1.00 61.19 80 THR A N 1
ATOM 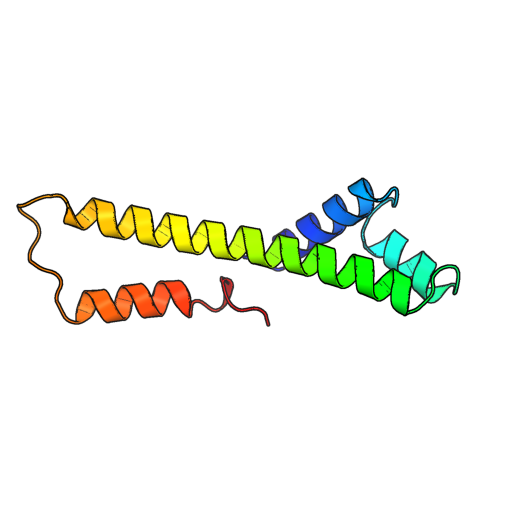676 C CA . THR A 1 80 ? 12.898 -6.389 -29.827 1.00 61.19 80 THR A CA 1
ATOM 677 C C . THR A 1 80 ? 12.888 -5.451 -28.621 1.00 61.19 80 THR A C 1
ATOM 679 O O . THR A 1 80 ? 12.511 -5.868 -27.527 1.00 61.19 80 THR A O 1
ATOM 682 N N . ASP A 1 81 ? 13.232 -4.182 -28.813 1.00 61.66 81 ASP A N 1
ATOM 683 C CA . ASP A 1 81 ? 13.397 -3.194 -27.748 1.00 61.66 81 ASP A CA 1
ATOM 684 C C . ASP A 1 81 ? 12.051 -2.683 -27.228 1.00 61.66 81 ASP A C 1
ATOM 686 O O . ASP A 1 81 ? 11.862 -2.497 -26.022 1.00 61.66 81 ASP A O 1
ATOM 690 N N . TYR A 1 82 ? 11.072 -2.553 -28.130 1.00 60.62 82 TYR A N 1
ATOM 691 C CA . TYR A 1 82 ? 9.679 -2.291 -27.767 1.00 60.62 82 TYR A CA 1
ATOM 692 C C . TYR A 1 82 ? 9.092 -3.443 -26.945 1.00 60.62 82 TYR A C 1
ATOM 694 O O . TYR A 1 82 ? 8.470 -3.200 -25.911 1.00 60.62 82 TYR A O 1
ATOM 702 N N . CYS A 1 83 ? 9.360 -4.691 -27.341 1.00 61.38 83 CYS A N 1
ATOM 703 C CA . CYS A 1 83 ? 8.925 -5.869 -26.590 1.00 61.38 83 CYS A CA 1
ATOM 704 C C . CYS A 1 83 ? 9.568 -5.940 -25.191 1.00 61.38 83 CYS A C 1
ATOM 706 O O . CYS A 1 83 ? 8.938 -6.414 -24.246 1.00 61.38 83 CYS A O 1
ATOM 708 N N . ILE A 1 84 ? 10.809 -5.470 -25.013 1.00 67.12 84 ILE A N 1
ATOM 709 C CA . ILE A 1 84 ? 11.477 -5.447 -23.699 1.00 67.12 84 ILE A CA 1
ATOM 710 C C . ILE A 1 84 ? 10.872 -4.372 -22.787 1.00 67.12 84 ILE A C 1
ATOM 712 O O . ILE A 1 84 ? 10.578 -4.664 -21.626 1.00 67.12 84 ILE A O 1
ATOM 716 N N . MET A 1 85 ? 10.631 -3.164 -23.304 1.00 68.75 85 MET A N 1
ATOM 717 C CA . MET A 1 85 ? 9.928 -2.098 -22.576 1.00 68.75 85 MET A CA 1
ATOM 718 C C . MET A 1 85 ? 8.527 -2.538 -22.139 1.00 68.75 85 MET A C 1
ATOM 720 O O . MET A 1 85 ? 8.161 -2.368 -20.974 1.00 68.75 85 MET A O 1
ATOM 724 N N . GLU A 1 86 ? 7.767 -3.161 -23.044 1.00 70.19 86 GLU A N 1
ATOM 725 C CA . GLU A 1 86 ? 6.445 -3.707 -22.736 1.00 70.19 86 GLU A CA 1
ATOM 726 C C . GLU A 1 86 ? 6.538 -4.749 -21.615 1.00 70.19 86 GLU A C 1
ATOM 728 O O . GLU A 1 86 ? 5.848 -4.618 -20.609 1.00 70.19 86 GLU A O 1
ATOM 733 N N . ASN A 1 87 ? 7.480 -5.695 -21.697 1.00 72.38 87 ASN A N 1
ATOM 734 C CA . ASN A 1 87 ? 7.686 -6.709 -20.660 1.00 72.38 87 ASN A CA 1
ATOM 735 C C . ASN A 1 87 ? 8.099 -6.133 -19.291 1.00 72.38 87 ASN A C 1
ATOM 737 O O . ASN A 1 87 ? 7.745 -6.709 -18.258 1.00 72.38 87 ASN A O 1
ATOM 741 N N . ILE A 1 88 ? 8.832 -5.013 -19.248 1.00 71.81 88 ILE A N 1
ATOM 742 C CA . ILE A 1 88 ? 9.177 -4.317 -17.995 1.00 71.81 88 ILE A CA 1
ATOM 743 C C . ILE A 1 88 ? 7.922 -3.698 -17.369 1.00 71.81 88 ILE A C 1
ATOM 745 O O . ILE A 1 88 ? 7.696 -3.854 -16.166 1.00 71.81 88 ILE A O 1
ATOM 749 N N . ILE A 1 89 ? 7.092 -3.037 -18.177 1.00 71.12 89 ILE A N 1
ATOM 750 C CA . ILE A 1 89 ? 5.871 -2.358 -17.724 1.00 71.12 89 ILE A CA 1
ATOM 751 C C . ILE A 1 89 ? 4.797 -3.377 -17.325 1.00 71.12 89 ILE A C 1
ATOM 753 O O . ILE A 1 89 ? 4.189 -3.263 -16.263 1.00 71.12 89 ILE A O 1
ATOM 757 N N . THR A 1 90 ? 4.578 -4.410 -18.140 1.00 70.31 90 THR A N 1
ATOM 758 C CA . THR A 1 90 ? 3.511 -5.398 -17.937 1.00 70.31 90 THR A CA 1
ATOM 759 C C . THR A 1 90 ? 3.898 -6.537 -17.002 1.00 70.31 90 THR A C 1
ATOM 761 O O . THR A 1 90 ? 3.092 -7.458 -16.823 1.00 70.31 90 THR A O 1
ATOM 764 N N . ASN A 1 91 ? 5.102 -6.509 -16.421 1.00 68.38 91 ASN A N 1
ATOM 765 C CA . ASN A 1 91 ? 5.553 -7.525 -15.478 1.00 68.38 91 ASN A CA 1
ATOM 766 C C . ASN A 1 91 ? 4.497 -7.692 -14.363 1.00 68.38 91 ASN A C 1
ATOM 768 O O . ASN A 1 91 ? 4.126 -6.698 -13.739 1.00 68.38 91 ASN A O 1
ATOM 772 N N . PRO A 1 92 ? 4.001 -8.914 -14.088 1.00 64.88 92 PRO A N 1
ATOM 773 C CA . PRO A 1 92 ? 2.988 -9.149 -13.056 1.00 64.88 92 PRO A CA 1
ATOM 774 C C . PRO A 1 92 ? 3.366 -8.580 -11.686 1.00 64.88 92 PRO A C 1
ATOM 776 O O . PRO A 1 92 ? 2.513 -8.117 -10.941 1.00 64.88 92 PRO A O 1
ATOM 779 N N . GLU A 1 93 ? 4.661 -8.550 -11.385 1.00 63.75 93 GLU A N 1
ATOM 780 C CA . GLU A 1 93 ? 5.217 -7.974 -10.166 1.00 63.75 93 GLU A CA 1
ATOM 781 C C . GLU A 1 93 ? 5.052 -6.453 -10.025 1.00 6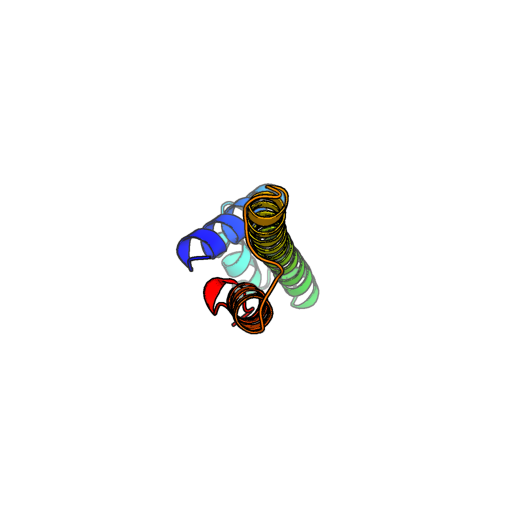3.75 93 GLU A C 1
ATOM 783 O O . GLU A 1 93 ? 5.195 -5.923 -8.915 1.00 63.75 93 GLU A O 1
ATOM 788 N N . ASN A 1 94 ? 4.790 -5.783 -11.145 1.00 62.56 94 ASN A N 1
ATOM 789 C CA . ASN A 1 94 ? 4.578 -4.348 -11.294 1.00 62.56 94 ASN A CA 1
ATOM 790 C C . ASN A 1 94 ? 3.093 -4.002 -11.489 1.00 62.56 94 ASN A C 1
ATOM 792 O O . ASN A 1 94 ? 2.739 -2.828 -11.517 1.00 62.56 94 ASN A O 1
ATOM 796 N N . LYS A 1 95 ? 2.220 -5.010 -11.622 1.00 60.69 95 LYS A N 1
ATOM 797 C CA . LYS A 1 95 ? 0.772 -4.812 -11.664 1.00 60.69 95 LYS A CA 1
ATOM 798 C C . LYS A 1 95 ? 0.224 -4.735 -10.240 1.00 60.69 95 LYS A C 1
ATOM 800 O O . LYS A 1 95 ? 0.640 -5.486 -9.352 1.00 60.69 95 LYS A O 1
ATOM 805 N N . ILE A 1 96 ? -0.728 -3.832 -10.041 1.00 56.38 96 ILE A N 1
ATOM 806 C CA . ILE A 1 96 ? -1.630 -3.870 -8.893 1.00 56.38 96 ILE A CA 1
ATOM 807 C C . ILE A 1 96 ? -2.585 -5.033 -9.194 1.00 56.38 96 ILE A C 1
ATOM 809 O O . ILE A 1 96 ? -3.301 -4.991 -10.195 1.00 56.38 96 ILE A O 1
ATOM 813 N N . GLN A 1 97 ? -2.474 -6.119 -8.431 1.00 51.75 97 GLN A N 1
ATOM 814 C CA . GLN A 1 97 ? -3.404 -7.250 -8.484 1.00 51.75 97 GLN A CA 1
ATOM 815 C C . GLN A 1 97 ? -4.402 -7.103 -7.352 1.00 51.75 97 GLN A C 1
ATOM 817 O O . GLN A 1 97 ? -3.919 -6.819 -6.231 1.00 51.75 97 GLN A O 1
#

pLDDT: mean 83.88, std 14.65, range [51.75, 98.31]

Radius of gyration: 19.11 Å; chains: 1; bounding box: 44×17×50 Å

Sequence (97 aa):
MSHQEKQRIFDEYAKSQGFKDWDDLQFQYCTLLMTDDEFNLYMFAACDLIQEEQQKRIAEKISDYVERFKNPDNHPPDLTDYCIMENIITNPENKIQ